Protein AF-A0A414FA77-F1 (afdb_monomer)

Sequence (110 aa):
RDPITVSAWWPFDNADITQMPAVKVAEDQSQLADFQNSDFISAENQTVKFDDPTLEFTHRTARVAIDLKPGTGFTSVAGATVSLVSLSADNGNPTAIKTYNASGNT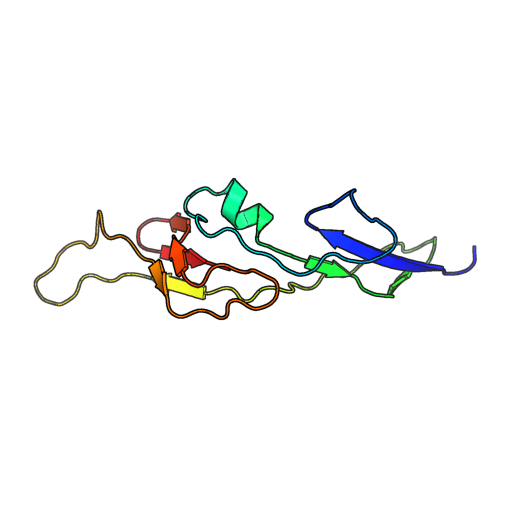YEAL

Secondary structure (DSSP, 8-state):
---EEEEEEES---S-TTSPPPP---SB--SHHHHHHT--EEEEEEEEBTTB-----EE-S--EEEE--PPTT-S--TT---EEES---GGG--SEEEPEEEETTEEEE-

Structure (mmCIF, N/CA/C/O backbone):
data_AF-A0A414FA77-F1
#
_entry.id   AF-A0A414FA77-F1
#
loop_
_atom_site.group_PDB
_atom_site.id
_atom_site.type_symbol
_atom_site.label_atom_id
_atom_site.label_alt_id
_atom_site.label_comp_id
_atom_site.label_asym_id
_atom_site.label_entity_id
_atom_site.label_seq_id
_atom_site.pdbx_PDB_ins_code
_atom_site.Cartn_x
_atom_site.Cartn_y
_atom_site.Cartn_z
_atom_site.occupancy
_atom_site.B_iso_or_equiv
_atom_site.auth_seq_id
_atom_site.auth_comp_id
_atom_site.auth_asym_id
_atom_site.auth_atom_id
_atom_site.pdbx_PDB_model_num
ATOM 1 N N . ARG A 1 1 ? 22.193 10.269 -26.642 1.00 85.00 1 ARG A N 1
ATOM 2 C CA . ARG A 1 1 ? 21.982 8.841 -26.299 1.00 85.00 1 ARG A CA 1
ATOM 3 C C . ARG A 1 1 ? 20.524 8.538 -26.573 1.00 85.00 1 ARG A C 1
ATOM 5 O O . ARG A 1 1 ? 19.712 9.419 -26.306 1.00 85.00 1 ARG A O 1
ATOM 12 N N . ASP A 1 2 ? 20.215 7.368 -27.117 1.00 94.88 2 ASP A N 1
ATOM 13 C CA . ASP A 1 2 ? 18.834 7.039 -27.469 1.00 94.88 2 ASP A CA 1
ATOM 14 C C . ASP A 1 2 ? 17.978 6.873 -26.203 1.00 94.88 2 ASP A C 1
ATOM 16 O O . ASP A 1 2 ? 18.500 6.406 -25.183 1.00 94.88 2 ASP A O 1
ATOM 20 N N . PRO A 1 3 ? 16.698 7.289 -26.229 1.00 95.75 3 PRO A N 1
ATOM 21 C CA . PRO A 1 3 ? 15.772 7.015 -25.140 1.00 95.75 3 PRO A CA 1
ATOM 22 C C . PRO A 1 3 ? 15.621 5.511 -24.921 1.00 95.75 3 PRO A C 1
ATOM 24 O O . PRO A 1 3 ? 15.655 4.731 -25.873 1.00 95.75 3 PRO A O 1
ATOM 27 N N . ILE A 1 4 ? 15.416 5.116 -23.669 1.00 95.81 4 ILE A N 1
ATOM 28 C CA . ILE A 1 4 ? 15.176 3.720 -23.299 1.00 95.81 4 ILE A CA 1
ATOM 29 C C . ILE A 1 4 ? 13.830 3.593 -22.600 1.00 95.81 4 ILE A C 1
ATOM 31 O O . ILE A 1 4 ? 13.375 4.526 -21.939 1.00 95.81 4 ILE A O 1
ATOM 35 N N . THR A 1 5 ? 13.205 2.430 -22.732 1.00 95.50 5 THR A N 1
ATOM 36 C CA . THR A 1 5 ? 12.027 2.072 -21.943 1.00 95.50 5 THR A CA 1
ATOM 37 C C . THR A 1 5 ? 12.476 1.372 -20.674 1.00 95.50 5 THR A C 1
ATOM 39 O O . THR A 1 5 ? 13.277 0.439 -20.727 1.00 95.50 5 THR A O 1
ATOM 42 N N . VAL A 1 6 ? 11.957 1.823 -19.539 1.00 94.25 6 VAL A N 1
ATOM 43 C CA . VAL A 1 6 ? 12.247 1.245 -18.230 1.00 94.25 6 VAL A CA 1
ATOM 44 C C . VAL A 1 6 ? 10.959 1.066 -17.439 1.00 94.25 6 VAL A C 1
ATOM 46 O O . VAL A 1 6 ? 9.974 1.776 -17.648 1.00 94.25 6 VAL A O 1
ATOM 49 N N . SER A 1 7 ? 11.001 0.127 -16.505 1.00 94.44 7 SER A N 1
ATOM 50 C CA . SER A 1 7 ? 9.996 -0.032 -15.462 1.00 94.44 7 SER A CA 1
ATOM 51 C C . SER A 1 7 ? 10.695 -0.016 -14.108 1.00 94.44 7 SER A C 1
ATOM 53 O O . SER A 1 7 ? 11.823 -0.496 -13.990 1.00 94.44 7 SER A O 1
ATOM 55 N N . ALA A 1 8 ? 10.036 0.537 -13.098 1.00 95.12 8 ALA A N 1
ATOM 56 C CA . ALA A 1 8 ? 10.523 0.588 -11.726 1.00 95.12 8 ALA A CA 1
ATOM 57 C C . ALA A 1 8 ? 9.350 0.466 -10.750 1.00 95.12 8 ALA A C 1
ATOM 59 O O . ALA A 1 8 ? 8.215 0.807 -11.082 1.00 95.12 8 ALA A O 1
ATOM 60 N N . TRP A 1 9 ? 9.619 -0.016 -9.541 1.00 95.88 9 TRP A N 1
ATOM 61 C CA . TRP A 1 9 ? 8.601 -0.205 -8.513 1.00 95.88 9 TRP A CA 1
ATOM 62 C C . TRP A 1 9 ? 9.192 -0.085 -7.112 1.00 95.88 9 TRP A C 1
ATOM 64 O O . TRP A 1 9 ? 10.403 -0.189 -6.908 1.00 95.88 9 TRP A O 1
ATOM 74 N N . TRP A 1 10 ? 8.301 0.120 -6.151 1.00 94.50 10 TRP A N 1
ATOM 75 C CA . TRP A 1 10 ? 8.573 0.060 -4.724 1.00 94.50 10 TRP A CA 1
ATOM 76 C C . TRP A 1 10 ? 7.371 -0.592 -4.012 1.00 94.50 10 TRP A C 1
ATOM 78 O O . TRP A 1 10 ? 6.247 -0.365 -4.462 1.00 94.50 10 TRP A O 1
ATOM 88 N N . PRO A 1 11 ? 7.566 -1.380 -2.936 1.00 92.75 11 PRO A N 1
ATOM 89 C CA . PRO A 1 11 ? 8.845 -1.796 -2.355 1.00 92.75 11 PRO A CA 1
ATOM 90 C C . PRO A 1 11 ? 9.672 -2.679 -3.295 1.00 92.75 11 PRO A C 1
ATOM 92 O O . PRO A 1 11 ? 9.142 -3.378 -4.158 1.00 92.75 11 PRO A O 1
ATOM 95 N N . PHE A 1 12 ? 10.996 -2.610 -3.149 1.00 91.31 12 PHE A N 1
ATOM 96 C CA . PHE A 1 12 ? 11.908 -3.429 -3.942 1.00 91.31 12 PHE A CA 1
ATOM 97 C C . PHE A 1 12 ? 11.898 -4.880 -3.445 1.00 91.31 12 PHE A C 1
ATOM 99 O O . PHE A 1 12 ? 12.167 -5.140 -2.273 1.00 91.31 12 PHE A O 1
ATOM 106 N N . ASP A 1 13 ? 11.646 -5.809 -4.363 1.00 87.56 13 ASP A N 1
ATOM 107 C CA . ASP A 1 13 ? 11.787 -7.251 -4.168 1.00 87.56 13 ASP A CA 1
ATOM 108 C C . ASP A 1 13 ? 12.856 -7.766 -5.140 1.00 87.56 13 ASP A C 1
ATOM 110 O O . ASP A 1 13 ? 12.816 -7.470 -6.335 1.00 87.56 13 ASP A O 1
ATOM 114 N N . ASN A 1 14 ? 13.839 -8.500 -4.618 1.00 89.62 14 ASN A N 1
ATOM 115 C CA . A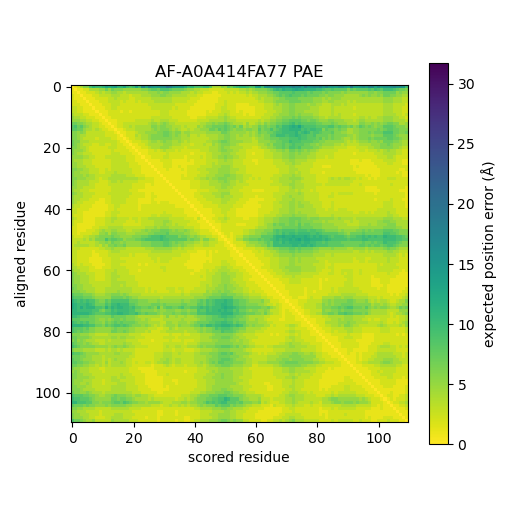SN A 1 14 ? 14.953 -9.035 -5.394 1.00 89.62 14 ASN A CA 1
ATOM 116 C C . ASN A 1 14 ? 14.760 -10.498 -5.818 1.00 89.62 14 ASN A C 1
ATOM 118 O O . ASN A 1 14 ? 15.652 -11.044 -6.470 1.00 89.62 14 ASN A O 1
ATOM 122 N N . ALA A 1 15 ? 13.634 -11.127 -5.462 1.00 90.62 15 ALA A N 1
ATOM 123 C CA . ALA A 1 15 ? 13.337 -12.505 -5.837 1.00 90.62 15 ALA A CA 1
ATOM 124 C C . ALA A 1 15 ? 13.245 -12.673 -7.361 1.00 90.62 15 ALA A C 1
ATOM 126 O O . ALA A 1 15 ? 13.761 -13.648 -7.909 1.00 90.62 15 ALA A O 1
ATOM 127 N N . ASP A 1 16 ? 12.633 -11.702 -8.041 1.00 89.50 16 ASP A N 1
ATOM 128 C CA . ASP A 1 16 ? 12.582 -11.626 -9.497 1.00 89.50 16 ASP A CA 1
ATOM 129 C C . ASP A 1 16 ? 12.502 -10.165 -9.952 1.00 89.50 16 ASP A C 1
ATOM 131 O O . ASP A 1 16 ? 11.471 -9.513 -9.836 1.00 89.50 16 ASP A O 1
ATOM 135 N N . ILE A 1 17 ? 13.609 -9.651 -10.489 1.00 89.81 17 ILE A N 1
ATOM 136 C CA . ILE A 1 17 ? 13.702 -8.270 -10.985 1.00 89.81 17 ILE A CA 1
ATOM 137 C C . ILE A 1 17 ? 13.318 -8.136 -12.464 1.00 89.81 17 ILE A C 1
ATOM 139 O O . ILE A 1 17 ? 13.451 -7.058 -13.039 1.00 89.81 17 ILE A O 1
ATOM 143 N N . THR A 1 18 ? 12.909 -9.228 -13.117 1.00 90.75 18 THR A N 1
ATOM 144 C CA . THR A 1 18 ? 12.496 -9.206 -14.529 1.00 90.75 18 THR A CA 1
ATOM 145 C C . THR A 1 18 ? 11.027 -8.833 -14.700 1.00 90.75 18 THR A C 1
ATOM 147 O O . THR A 1 18 ? 10.605 -8.465 -15.796 1.00 90.75 18 THR A O 1
ATOM 150 N N . GLN A 1 19 ? 10.260 -8.880 -13.612 1.00 90.06 19 GLN A N 1
ATOM 151 C CA . GLN A 1 19 ? 8.851 -8.532 -13.566 1.00 90.06 19 GLN A CA 1
ATOM 152 C C . GLN A 1 19 ? 8.521 -7.803 -12.268 1.00 90.06 19 GLN A C 1
ATOM 154 O O . GLN A 1 19 ? 9.193 -7.948 -11.253 1.00 90.06 19 GLN A O 1
ATOM 159 N N . MET A 1 20 ? 7.454 -7.018 -12.305 1.00 89.75 20 MET A N 1
ATOM 160 C CA . MET A 1 20 ? 6.956 -6.336 -11.122 1.00 89.75 20 MET A CA 1
ATOM 161 C C . MET A 1 20 ? 6.209 -7.328 -10.216 1.00 89.75 20 MET A C 1
ATOM 163 O O . MET A 1 20 ? 5.424 -8.134 -10.726 1.00 89.75 20 MET A O 1
ATOM 167 N N . PRO A 1 21 ? 6.381 -7.255 -8.886 1.00 90.25 21 PRO A N 1
ATOM 168 C CA . PRO A 1 21 ? 5.688 -8.145 -7.968 1.00 90.25 21 PRO A CA 1
ATOM 169 C C . PRO A 1 21 ? 4.167 -7.931 -7.986 1.00 90.25 21 PRO A C 1
ATOM 171 O O . PRO A 1 21 ? 3.645 -6.855 -8.317 1.00 90.25 21 PRO A O 1
ATOM 174 N N . ALA A 1 22 ? 3.443 -8.978 -7.587 1.00 92.00 22 ALA A N 1
ATOM 175 C CA . ALA A 1 22 ? 2.034 -8.855 -7.241 1.00 92.00 22 ALA A CA 1
ATOM 176 C C . ALA A 1 22 ? 1.881 -7.930 -6.023 1.00 92.00 22 ALA A C 1
ATOM 178 O O . ALA A 1 22 ? 2.685 -7.977 -5.094 1.00 92.00 22 ALA A O 1
ATOM 179 N N . VAL A 1 23 ? 0.836 -7.101 -6.023 1.00 93.50 23 VAL A N 1
ATOM 180 C CA . VAL A 1 23 ? 0.546 -6.206 -4.896 1.00 93.50 23 VAL A CA 1
ATOM 181 C C . VAL A 1 23 ? 0.107 -7.039 -3.696 1.00 93.50 23 VAL A C 1
ATOM 183 O O . VAL A 1 23 ? -0.872 -7.791 -3.788 1.00 93.50 23 VAL A O 1
ATOM 186 N N . LYS A 1 24 ? 0.825 -6.893 -2.580 1.00 94.00 24 LYS A N 1
ATOM 187 C CA . LYS A 1 24 ? 0.522 -7.578 -1.326 1.00 94.00 24 LYS A CA 1
ATOM 188 C C . LYS A 1 24 ? 0.702 -6.648 -0.132 1.00 94.00 24 LYS A C 1
ATOM 190 O O . LYS A 1 24 ? 1.799 -6.154 0.089 1.00 94.00 24 LYS A O 1
ATOM 195 N N . VAL A 1 25 ? -0.349 -6.469 0.656 1.00 96.00 25 VAL A N 1
ATOM 196 C CA . VAL A 1 25 ? -0.337 -5.629 1.859 1.00 96.00 25 VAL A CA 1
ATOM 197 C C . VAL A 1 25 ? -0.201 -6.471 3.129 1.00 96.00 25 VAL A C 1
ATOM 199 O O . VAL A 1 25 ? -0.532 -7.661 3.151 1.00 96.00 25 VAL A O 1
ATOM 202 N N . ALA A 1 26 ? 0.302 -5.864 4.200 1.00 96.62 26 ALA A N 1
ATOM 203 C CA . ALA A 1 26 ? 0.385 -6.496 5.510 1.00 96.62 26 ALA A CA 1
ATOM 204 C C . ALA A 1 26 ? -1.001 -6.592 6.174 1.00 96.62 26 ALA A C 1
ATOM 206 O O . ALA A 1 26 ? -1.818 -5.678 6.066 1.00 96.62 26 ALA A O 1
ATOM 207 N N . GLU A 1 27 ? -1.250 -7.689 6.899 1.00 97.25 27 GLU A N 1
ATOM 208 C CA . GLU A 1 27 ? -2.435 -7.836 7.764 1.00 97.25 27 GLU A CA 1
ATOM 209 C C . GLU A 1 27 ? -2.377 -6.859 8.945 1.00 97.25 27 GLU A C 1
ATOM 211 O O . GLU A 1 27 ? -3.378 -6.258 9.338 1.00 97.25 27 GLU A O 1
ATOM 216 N N . ASP A 1 28 ? -1.185 -6.684 9.511 1.00 97.38 28 ASP A N 1
ATOM 217 C CA . ASP A 1 28 ? -0.943 -5.744 10.593 1.00 97.38 28 ASP A CA 1
ATOM 218 C C . ASP A 1 28 ? -0.218 -4.513 10.051 1.00 97.38 28 ASP A C 1
ATOM 220 O O . ASP A 1 28 ? 0.993 -4.535 9.868 1.00 97.38 28 ASP A O 1
ATOM 224 N N . GLN A 1 29 ? -0.964 -3.444 9.769 1.00 97.56 29 GLN A N 1
ATOM 225 C CA . GLN A 1 29 ? -0.403 -2.149 9.377 1.00 97.56 29 GLN A CA 1
ATOM 226 C C . GLN A 1 29 ? -0.335 -1.190 10.573 1.00 97.56 29 GLN A C 1
ATOM 228 O O . GLN A 1 29 ? -0.153 0.011 10.395 1.00 97.56 29 GLN A O 1
ATOM 233 N N . SER A 1 30 ? -0.478 -1.672 11.817 1.00 96.12 30 SER A N 1
ATOM 234 C CA . SER A 1 30 ? -0.474 -0.780 12.982 1.00 96.12 30 SER A CA 1
ATOM 235 C C . SER A 1 30 ? 0.879 -0.085 13.186 1.00 96.12 30 SER A C 1
ATOM 237 O O . SER A 1 30 ? 0.953 0.918 13.899 1.00 96.12 30 SER A O 1
ATOM 239 N N . GLN A 1 31 ? 1.952 -0.635 12.613 1.00 95.75 31 GLN A N 1
ATOM 240 C CA . GLN A 1 31 ? 3.288 -0.048 12.606 1.00 95.75 31 GLN A CA 1
ATOM 241 C C . GLN A 1 31 ? 3.526 0.719 11.304 1.00 95.75 31 GLN A C 1
ATOM 243 O O . GLN A 1 31 ? 3.194 0.245 10.219 1.00 95.75 31 GLN A O 1
ATOM 248 N N . LEU A 1 32 ? 4.186 1.879 11.403 1.00 94.88 32 LEU A N 1
ATOM 249 C CA . LEU A 1 32 ? 4.476 2.732 10.243 1.00 94.88 32 LEU A CA 1
ATOM 250 C C . LEU A 1 32 ? 5.239 1.984 9.137 1.00 94.88 32 LEU A C 1
ATOM 252 O O . LEU A 1 32 ? 4.953 2.184 7.962 1.00 94.88 32 LEU A O 1
ATOM 256 N N . ALA A 1 33 ? 6.183 1.114 9.506 1.00 95.00 33 ALA A N 1
ATOM 257 C CA . ALA A 1 33 ? 6.967 0.348 8.540 1.00 95.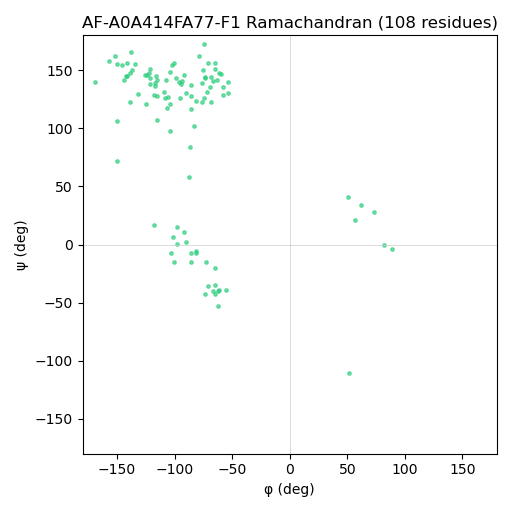00 33 ALA A CA 1
ATOM 258 C C . ALA A 1 33 ? 6.100 -0.634 7.737 1.00 95.00 33 ALA A C 1
ATOM 260 O O . ALA A 1 33 ? 6.249 -0.719 6.523 1.00 95.00 33 ALA A O 1
ATOM 261 N N . ASP A 1 34 ? 5.171 -1.335 8.389 1.00 96.25 34 ASP A N 1
ATOM 262 C CA . ASP A 1 34 ? 4.296 -2.305 7.724 1.00 96.25 34 ASP A CA 1
ATOM 263 C C . ASP A 1 34 ? 3.262 -1.610 6.826 1.00 96.25 34 ASP A C 1
ATOM 265 O O . ASP A 1 34 ? 2.980 -2.080 5.723 1.00 96.25 34 ASP A O 1
ATOM 269 N N . PHE A 1 35 ? 2.769 -0.438 7.244 1.00 96.12 35 PHE A N 1
ATOM 270 C CA . PHE A 1 35 ? 1.952 0.439 6.404 1.00 96.12 35 PHE A CA 1
ATOM 271 C C . PHE A 1 35 ? 2.729 0.924 5.168 1.00 96.12 35 PHE A C 1
ATOM 273 O O . PHE A 1 35 ? 2.290 0.716 4.043 1.00 96.12 35 PHE A O 1
ATOM 280 N N . GLN A 1 36 ? 3.922 1.502 5.341 1.00 94.25 36 GLN A N 1
ATOM 281 C CA . GLN A 1 36 ? 4.731 2.019 4.226 1.00 94.25 36 GLN A CA 1
ATOM 282 C C . GLN A 1 36 ? 5.212 0.920 3.269 1.00 94.25 36 GLN A C 1
ATOM 284 O O . GLN A 1 36 ? 5.270 1.141 2.063 1.00 94.25 36 GLN A O 1
ATOM 289 N N . ASN A 1 37 ? 5.524 -0.273 3.778 1.00 94.75 37 ASN A N 1
ATOM 290 C CA . ASN A 1 37 ? 5.886 -1.425 2.947 1.00 94.75 37 ASN A CA 1
ATOM 291 C C . ASN A 1 37 ? 4.680 -2.027 2.210 1.00 94.75 37 ASN A C 1
ATOM 293 O O . ASN A 1 37 ? 4.865 -2.789 1.267 1.00 94.75 37 ASN A O 1
ATOM 297 N N . SER A 1 38 ? 3.457 -1.685 2.620 1.00 96.00 38 SER A N 1
ATOM 298 C CA . SER A 1 38 ? 2.228 -2.043 1.909 1.00 96.00 38 SER A CA 1
ATOM 299 C C . SER A 1 38 ? 1.873 -1.034 0.810 1.00 96.00 38 SER A C 1
ATOM 301 O O . SER A 1 38 ? 0.959 -1.284 0.030 1.00 96.00 38 SER A O 1
ATOM 303 N N . ASP A 1 39 ? 2.581 0.096 0.713 1.00 96.50 39 ASP A N 1
ATOM 304 C CA . ASP A 1 39 ? 2.325 1.130 -0.290 1.00 96.50 39 ASP A CA 1
ATOM 305 C C . ASP A 1 39 ? 3.064 0.839 -1.601 1.00 96.50 39 ASP A C 1
ATOM 307 O O . ASP A 1 39 ? 4.180 1.306 -1.849 1.00 96.50 39 ASP A O 1
ATOM 311 N N . PHE A 1 40 ? 2.442 0.007 -2.438 1.00 95.81 40 PHE A N 1
ATOM 312 C CA . PHE A 1 40 ? 3.014 -0.372 -3.725 1.00 95.81 40 PHE A CA 1
ATOM 313 C C . PHE A 1 40 ? 2.857 0.757 -4.737 1.00 95.81 40 PHE A C 1
ATOM 315 O O . PHE A 1 40 ? 1.737 1.138 -5.075 1.00 95.81 40 PHE A O 1
ATOM 322 N N . ILE A 1 41 ? 3.973 1.216 -5.296 1.00 96.69 41 ILE A N 1
ATOM 323 C CA . ILE A 1 41 ? 4.005 2.193 -6.383 1.00 96.69 41 ILE A CA 1
ATOM 324 C C . ILE A 1 41 ? 4.772 1.642 -7.586 1.00 96.69 41 ILE A C 1
ATOM 326 O O . ILE A 1 41 ? 5.750 0.907 -7.432 1.00 96.69 41 ILE A O 1
ATOM 330 N N . SER A 1 42 ? 4.354 2.011 -8.796 1.00 96.69 42 SER A N 1
ATOM 331 C CA . SER A 1 42 ? 5.048 1.634 -10.031 1.00 96.69 42 SER A CA 1
ATOM 332 C C . SER A 1 42 ? 5.129 2.764 -11.049 1.00 96.69 42 SER A C 1
ATOM 334 O O . SER A 1 42 ? 4.233 3.602 -11.163 1.00 96.69 42 SER A O 1
ATOM 336 N N . ALA A 1 43 ? 6.223 2.742 -11.804 1.00 96.94 43 ALA A N 1
ATOM 337 C CA . ALA A 1 43 ? 6.400 3.431 -13.069 1.00 96.94 43 ALA A CA 1
ATOM 338 C C . ALA A 1 43 ? 6.575 2.348 -14.139 1.00 96.94 43 ALA A C 1
ATOM 340 O O . ALA A 1 43 ? 7.597 1.663 -14.172 1.00 96.94 43 ALA A O 1
ATOM 341 N N . GLU A 1 44 ? 5.563 2.139 -14.978 1.00 94.81 44 GLU A N 1
ATOM 342 C CA . GLU A 1 44 ? 5.525 1.014 -15.919 1.00 94.81 44 GLU A CA 1
ATOM 343 C C . GLU A 1 44 ? 5.781 1.468 -17.353 1.00 94.81 44 GLU A C 1
ATOM 345 O O . GLU A 1 44 ? 5.088 2.342 -17.873 1.00 94.81 44 GLU A O 1
ATOM 350 N N . ASN A 1 45 ? 6.754 0.826 -18.007 1.00 94.94 45 ASN A N 1
ATOM 351 C CA . ASN A 1 45 ? 7.073 0.988 -19.425 1.00 94.94 45 ASN A CA 1
ATOM 352 C C . ASN A 1 45 ? 7.234 2.456 -19.857 1.00 94.94 45 ASN A C 1
ATOM 354 O O . ASN A 1 45 ? 6.793 2.860 -20.937 1.00 94.94 45 ASN A O 1
ATOM 358 N N . GLN A 1 46 ? 7.888 3.261 -19.022 1.00 96.06 46 GLN A N 1
ATOM 359 C CA . GLN A 1 46 ? 8.106 4.674 -19.297 1.00 96.06 46 GLN A CA 1
ATOM 360 C C . GLN A 1 46 ? 9.358 4.873 -20.146 1.00 96.06 46 GLN A C 1
ATOM 362 O O . GLN A 1 46 ? 10.395 4.244 -19.933 1.00 96.06 46 GLN A O 1
ATOM 367 N N . THR A 1 47 ? 9.253 5.757 -21.138 1.00 96.50 47 THR A N 1
ATOM 368 C CA . THR A 1 47 ? 10.393 6.146 -21.972 1.00 96.50 47 THR A CA 1
ATOM 369 C C . THR A 1 47 ? 11.148 7.274 -21.289 1.00 96.50 47 THR A C 1
ATOM 371 O O . THR A 1 47 ? 10.612 8.370 -21.148 1.00 96.50 47 THR A O 1
ATOM 374 N N . VAL A 1 48 ? 12.402 7.028 -20.921 1.00 95.50 48 VAL A N 1
ATOM 375 C CA . VAL A 1 48 ? 13.277 8.020 -20.289 1.00 95.50 48 VAL A CA 1
ATOM 376 C C . VAL A 1 48 ? 14.350 8.493 -21.259 1.00 95.50 48 VAL A C 1
ATOM 378 O O . VAL A 1 48 ? 14.886 7.721 -22.061 1.00 95.50 48 VAL A O 1
ATOM 381 N N . LYS A 1 49 ? 14.664 9.787 -21.198 1.00 95.06 49 LYS A N 1
ATOM 382 C CA . LYS A 1 49 ? 15.709 10.415 -22.012 1.00 95.06 49 LYS A CA 1
ATOM 383 C C . LYS A 1 49 ? 16.932 10.665 -21.145 1.00 95.06 49 LYS A C 1
ATOM 385 O O . LYS A 1 49 ? 16.812 10.936 -19.960 1.00 95.06 49 LYS A O 1
ATOM 390 N N . PHE A 1 50 ? 18.121 10.601 -21.737 1.00 91.50 50 PHE A N 1
ATOM 391 C CA . PHE A 1 50 ? 19.358 10.780 -20.974 1.00 91.50 50 PHE A CA 1
ATOM 392 C C . PHE A 1 50 ? 19.465 12.162 -20.313 1.00 91.50 50 PHE A C 1
ATOM 394 O O . PHE A 1 50 ? 19.908 12.255 -19.174 1.00 91.50 50 PHE A O 1
ATOM 401 N N . ASP A 1 51 ? 19.031 13.209 -21.014 1.00 94.38 51 ASP A N 1
ATOM 402 C CA . ASP A 1 51 ? 19.098 14.586 -20.514 1.00 94.38 51 ASP A CA 1
ATOM 403 C C . ASP A 1 51 ? 17.932 14.933 -19.566 1.00 94.38 51 ASP A C 1
ATOM 405 O O . ASP A 1 51 ? 17.934 16.006 -18.970 1.00 94.38 51 ASP A O 1
ATOM 409 N N . ASP A 1 52 ? 16.950 14.033 -19.424 1.00 93.00 52 ASP A N 1
ATOM 410 C CA . ASP A 1 52 ? 15.774 14.189 -18.559 1.00 93.00 52 ASP A CA 1
ATOM 411 C C . ASP A 1 52 ? 15.272 12.814 -18.056 1.00 93.00 52 ASP A C 1
ATOM 413 O O . ASP A 1 52 ? 14.283 12.269 -18.564 1.00 93.00 52 ASP A O 1
ATOM 417 N N . PRO A 1 53 ? 16.008 12.165 -17.130 1.00 91.75 53 PRO A N 1
ATOM 418 C CA . PRO A 1 53 ? 15.736 10.793 -16.714 1.00 91.75 53 PRO A CA 1
ATOM 419 C C . PRO A 1 53 ? 14.714 10.740 -15.566 1.00 91.75 53 PRO A C 1
ATOM 421 O O . PRO A 1 53 ? 15.010 10.239 -14.482 1.00 91.75 53 PRO A O 1
ATOM 424 N N . THR A 1 54 ? 13.515 11.283 -15.777 1.00 95.00 54 THR A N 1
ATOM 425 C CA . THR A 1 54 ? 12.437 11.275 -14.775 1.00 95.00 54 THR A CA 1
ATOM 426 C C . THR A 1 54 ? 11.493 10.089 -14.962 1.00 95.00 54 THR A C 1
ATOM 428 O O . THR A 1 54 ? 11.144 9.732 -16.084 1.00 95.00 54 THR A O 1
ATOM 431 N N . LEU A 1 55 ? 11.063 9.504 -13.840 1.00 96.88 55 LEU A N 1
ATOM 432 C CA . LEU A 1 55 ? 9.991 8.514 -13.773 1.00 96.88 55 LEU A CA 1
ATOM 433 C C . LEU A 1 55 ? 8.836 9.054 -12.940 1.00 96.88 55 LEU A C 1
ATOM 435 O O . LEU A 1 55 ? 9.052 9.651 -11.884 1.00 96.88 55 LEU A O 1
ATOM 439 N N . GLU A 1 56 ? 7.620 8.801 -13.402 1.00 97.12 56 GLU A N 1
ATOM 440 C CA . GLU A 1 56 ? 6.392 9.122 -12.685 1.00 97.12 56 GLU A CA 1
ATOM 441 C C . GLU A 1 56 ? 5.811 7.847 -12.078 1.00 97.12 56 GLU A C 1
ATOM 443 O O . GLU A 1 56 ? 5.508 6.891 -12.792 1.00 97.12 56 GLU A O 1
ATOM 448 N N . PHE A 1 57 ? 5.662 7.825 -10.757 1.00 97.50 57 PHE A N 1
ATOM 449 C CA . PHE A 1 57 ? 5.129 6.676 -10.037 1.00 97.50 57 PHE A CA 1
ATOM 450 C C . PHE A 1 57 ? 3.648 6.862 -9.722 1.00 97.50 57 PHE A C 1
ATOM 452 O O . PHE A 1 57 ? 3.207 7.952 -9.363 1.00 97.50 57 PHE A O 1
ATOM 459 N N . THR A 1 58 ? 2.899 5.767 -9.794 1.00 97.12 58 THR A N 1
ATOM 460 C CA . THR A 1 58 ? 1.488 5.706 -9.401 1.00 97.12 58 THR A CA 1
ATOM 461 C C . THR A 1 58 ? 1.282 4.659 -8.317 1.00 97.12 58 THR A C 1
ATOM 463 O O . THR A 1 58 ? 1.926 3.610 -8.344 1.00 97.12 58 THR A O 1
ATOM 466 N N . HIS A 1 59 ? 0.391 4.940 -7.363 1.00 97.25 59 HIS A N 1
ATOM 467 C CA . HIS A 1 59 ? -0.013 3.964 -6.352 1.00 97.25 59 HIS A CA 1
ATOM 468 C C . HIS A 1 59 ? -0.833 2.841 -6.984 1.00 97.25 59 HIS A C 1
ATOM 470 O O . HIS A 1 59 ? -1.734 3.080 -7.790 1.00 97.25 59 HIS A O 1
ATOM 476 N N . ARG A 1 60 ? -0.518 1.611 -6.586 1.00 95.44 60 ARG A N 1
ATOM 477 C CA . ARG A 1 60 ? -1.210 0.382 -6.986 1.00 95.44 60 ARG A CA 1
ATOM 478 C C . ARG A 1 60 ? -2.141 -0.145 -5.894 1.00 95.44 60 ARG A C 1
ATOM 480 O O . ARG A 1 60 ? -2.885 -1.090 -6.143 1.00 95.44 60 ARG A O 1
ATOM 487 N N . THR A 1 61 ? -2.099 0.452 -4.707 1.00 95.06 61 THR A N 1
ATOM 488 C CA . THR A 1 61 ? -3.027 0.217 -3.598 1.00 95.06 61 THR A CA 1
ATOM 489 C C . THR A 1 61 ? -4.047 1.346 -3.494 1.00 95.06 61 THR A C 1
ATOM 491 O O . THR A 1 61 ? -3.821 2.476 -3.933 1.00 95.06 61 THR A O 1
ATOM 494 N N . ALA A 1 62 ? -5.206 1.032 -2.918 1.00 94.44 62 ALA A N 1
ATOM 495 C CA . ALA A 1 62 ? -6.181 2.038 -2.524 1.00 94.44 62 ALA A CA 1
ATOM 496 C C . ALA A 1 62 ? -5.908 2.440 -1.074 1.00 94.44 62 ALA A C 1
ATOM 498 O O . ALA A 1 62 ? -5.548 1.596 -0.270 1.00 94.44 62 ALA A O 1
ATOM 499 N N . ARG A 1 63 ? -6.126 3.707 -0.713 1.00 96.06 63 ARG A N 1
ATOM 500 C CA . ARG A 1 63 ? -5.988 4.170 0.675 1.00 96.06 63 ARG A CA 1
ATOM 501 C C . ARG A 1 63 ? -7.348 4.486 1.268 1.00 96.06 63 ARG A C 1
ATOM 503 O O . ARG A 1 63 ? -8.132 5.228 0.677 1.00 96.06 63 ARG A O 1
ATOM 510 N N . VAL A 1 64 ? -7.599 3.973 2.465 1.00 96.94 64 VAL A N 1
ATOM 511 C CA . VAL A 1 64 ? -8.768 4.316 3.278 1.00 96.94 64 VAL A CA 1
ATOM 512 C C . VAL A 1 64 ? -8.302 5.169 4.449 1.00 96.94 64 VAL A C 1
ATOM 514 O O . VAL A 1 64 ? -7.421 4.755 5.195 1.00 96.94 64 VAL A O 1
ATOM 517 N N . ALA A 1 65 ? -8.902 6.348 4.618 1.00 96.75 65 ALA A N 1
ATOM 518 C CA . ALA A 1 65 ? -8.668 7.231 5.758 1.00 96.75 65 ALA A CA 1
ATOM 519 C C . ALA A 1 65 ? -9.955 7.363 6.582 1.00 96.75 65 ALA A C 1
ATOM 521 O O . ALA A 1 65 ? -11.021 7.670 6.045 1.00 96.75 65 ALA A O 1
ATOM 522 N N . ILE A 1 66 ? -9.856 7.116 7.886 1.00 97.38 66 ILE A N 1
ATOM 523 C CA . ILE A 1 66 ? -10.982 7.076 8.822 1.00 97.38 66 ILE A CA 1
ATOM 524 C C . ILE A 1 66 ? -10.700 8.053 9.950 1.00 97.38 66 ILE A C 1
ATOM 526 O O . ILE A 1 66 ? -9.725 7.892 10.674 1.00 97.38 66 ILE A O 1
ATOM 530 N N . ASP A 1 67 ? -11.580 9.031 10.136 1.00 97.12 67 ASP A N 1
ATOM 531 C CA . ASP A 1 67 ? -11.527 9.957 11.266 1.00 97.12 67 ASP A CA 1
ATOM 532 C C . ASP A 1 67 ? -12.644 9.633 12.263 1.00 97.12 67 ASP A C 1
ATOM 534 O O . ASP A 1 67 ? -13.833 9.702 11.933 1.00 97.12 67 ASP A O 1
ATOM 538 N N . LEU A 1 68 ? -12.268 9.259 13.488 1.00 97.25 68 LEU A N 1
ATOM 539 C CA . LEU A 1 68 ? -13.225 8.964 14.550 1.00 97.25 68 LEU A CA 1
ATOM 540 C C . LEU A 1 68 ? -13.630 10.238 15.296 1.00 97.25 68 LEU A C 1
ATOM 542 O O . LEU A 1 68 ? -12.800 10.971 15.839 1.00 97.25 68 LEU A O 1
ATOM 546 N N . LYS A 1 69 ? -14.943 10.454 15.412 1.00 96.31 69 LYS A N 1
ATOM 547 C CA . LYS A 1 69 ? -15.521 11.578 16.157 1.00 96.31 69 LYS A CA 1
ATOM 548 C C . LYS A 1 69 ? -16.353 11.069 17.332 1.00 96.31 69 LYS A C 1
ATOM 550 O O . LYS A 1 69 ? -17.132 10.133 17.141 1.00 96.31 69 LYS A O 1
ATOM 555 N N . PRO A 1 70 ? -16.234 11.671 18.531 1.00 96.00 70 PRO A N 1
ATOM 556 C CA . PRO A 1 70 ? -17.122 11.346 19.638 1.00 96.00 70 PRO A CA 1
ATOM 557 C C . PRO A 1 70 ? -18.581 11.586 19.238 1.00 96.00 70 PRO A C 1
ATOM 559 O O . PRO A 1 70 ? -18.932 12.655 18.737 1.00 96.00 70 PRO A O 1
ATOM 562 N N . GLY A 1 71 ? -19.427 10.580 19.450 1.00 95.25 71 GLY A N 1
ATOM 563 C CA . GLY A 1 71 ? -20.871 10.723 19.297 1.00 95.25 71 GLY A CA 1
ATOM 564 C C . GLY A 1 71 ? -21.491 11.512 20.452 1.00 95.25 71 GLY A C 1
ATOM 565 O O . GLY A 1 71 ? -20.846 11.793 21.464 1.00 95.25 71 GLY A O 1
ATOM 566 N N . THR A 1 72 ? -22.776 11.840 20.336 1.00 96.69 72 THR A N 1
ATOM 567 C CA . THR A 1 72 ? -23.533 12.467 21.428 1.00 96.69 72 THR A CA 1
ATOM 568 C C . THR A 1 72 ? -23.422 11.640 22.714 1.00 96.69 72 THR A C 1
ATOM 570 O O . THR A 1 72 ? -23.640 10.432 22.697 1.00 96.69 72 THR A O 1
ATOM 573 N N . GLY A 1 73 ? -23.085 12.294 23.830 1.00 95.44 73 GLY A N 1
ATOM 574 C CA . GLY A 1 73 ? -22.876 11.633 25.124 1.00 95.44 73 GLY A CA 1
ATOM 575 C C . GLY A 1 73 ? -21.446 11.137 25.374 1.00 95.44 73 GLY A C 1
ATOM 576 O O . GLY A 1 73 ? -21.158 10.701 26.485 1.00 95.44 73 GLY A O 1
ATOM 577 N N . PHE A 1 74 ? -20.539 11.259 24.398 1.00 94.94 74 PHE A N 1
ATOM 578 C CA . PHE A 1 74 ? -19.120 10.928 24.540 1.00 94.94 74 PHE A CA 1
ATOM 579 C C . PHE A 1 74 ? -18.247 12.175 24.393 1.00 94.94 74 PHE A C 1
ATOM 581 O O . PHE A 1 74 ? -18.502 13.038 23.557 1.00 94.94 74 PHE A O 1
ATOM 588 N N . THR A 1 75 ? -17.185 12.258 25.193 1.00 94.88 75 THR A N 1
ATOM 589 C CA . THR A 1 75 ? -16.204 13.355 25.131 1.00 94.88 75 THR A CA 1
ATOM 590 C C . THR A 1 75 ? -14.925 12.972 24.387 1.00 94.88 75 THR A C 1
ATOM 592 O O . THR A 1 75 ? -14.144 13.850 24.032 1.00 94.88 75 THR A O 1
ATOM 595 N N . SER A 1 76 ? -14.691 11.676 24.150 1.00 95.00 76 SER A N 1
ATOM 596 C CA . SER A 1 76 ? -13.467 11.156 23.536 1.00 95.00 76 SER A CA 1
ATOM 597 C C . SER A 1 76 ? -13.692 9.785 22.893 1.00 95.00 76 SER A C 1
ATOM 599 O O . SER A 1 76 ? -14.613 9.061 23.265 1.00 95.00 76 SER A O 1
ATOM 601 N N . VAL A 1 77 ? -12.816 9.440 21.948 1.00 95.25 77 VAL A N 1
ATOM 602 C CA . VAL A 1 77 ? -12.682 8.114 21.314 1.00 95.25 77 VAL A CA 1
ATOM 603 C C . VAL A 1 77 ? -11.301 7.493 21.589 1.00 95.25 77 VAL A C 1
ATOM 605 O O . VAL A 1 77 ? -10.875 6.567 20.904 1.00 95.25 77 VAL A O 1
ATOM 608 N N . ALA A 1 78 ? -10.573 8.014 22.582 1.00 92.25 78 ALA A N 1
ATOM 609 C CA . ALA A 1 78 ? -9.256 7.509 22.957 1.00 92.25 78 ALA A CA 1
ATOM 610 C C . ALA A 1 78 ? -9.311 6.019 23.336 1.00 92.25 78 ALA A C 1
ATOM 612 O O . ALA A 1 78 ? -10.201 5.586 24.068 1.00 92.25 78 ALA A O 1
ATOM 613 N N . GLY A 1 79 ? -8.343 5.244 22.842 1.00 89.62 79 GLY A N 1
ATOM 614 C CA . GLY A 1 79 ? -8.282 3.793 23.043 1.00 89.62 79 GLY A CA 1
ATOM 615 C C . GLY A 1 79 ? -9.161 2.977 22.090 1.00 89.62 79 GLY A C 1
ATOM 616 O O . GLY A 1 79 ? -9.147 1.750 22.171 1.00 89.62 79 GLY A O 1
ATOM 617 N N . ALA A 1 80 ? -9.903 3.618 21.179 1.00 92.44 80 ALA A N 1
ATOM 618 C CA . ALA A 1 80 ? -10.578 2.909 20.100 1.00 92.44 80 ALA A CA 1
ATOM 619 C C . ALA A 1 80 ? -9.563 2.194 19.195 1.00 92.44 80 ALA A C 1
ATOM 621 O O . ALA A 1 80 ? -8.452 2.671 18.974 1.00 92.44 80 ALA A O 1
ATOM 622 N N . THR A 1 81 ? -9.979 1.057 18.649 1.00 91.75 81 THR A N 1
ATOM 623 C CA . THR A 1 81 ? -9.249 0.341 17.601 1.00 91.75 81 THR A CA 1
ATOM 624 C C . THR A 1 81 ? -10.102 0.322 16.344 1.00 91.75 81 THR A C 1
ATOM 626 O O . THR A 1 81 ? -11.331 0.271 16.420 1.00 91.75 81 THR A O 1
ATOM 629 N N . VAL A 1 82 ? -9.450 0.398 15.186 1.00 96.00 82 VAL A N 1
ATOM 630 C CA . VAL A 1 82 ? -10.102 0.334 13.879 1.00 96.00 82 VAL A CA 1
ATOM 631 C C . VAL A 1 82 ? -9.507 -0.836 13.105 1.00 96.00 82 VAL A C 1
ATOM 633 O O . VAL A 1 82 ? -8.308 -1.115 13.161 1.00 96.00 82 VAL A O 1
ATOM 636 N N . SER A 1 83 ? -10.365 -1.581 12.420 1.00 95.44 83 SER A N 1
ATOM 637 C CA . SER A 1 83 ? -9.954 -2.665 11.534 1.00 95.44 83 SER A CA 1
ATOM 638 C C . SER A 1 83 ? -10.883 -2.710 10.334 1.00 95.44 83 SER A C 1
ATOM 640 O O . SER A 1 83 ? -12.089 -2.490 10.468 1.00 95.44 83 SER A O 1
ATOM 642 N N . LEU A 1 84 ? -10.316 -2.994 9.168 1.00 96.31 84 LEU A N 1
ATOM 643 C CA . LEU A 1 84 ? -11.071 -3.284 7.955 1.00 96.31 84 LEU A CA 1
ATOM 644 C C . LEU A 1 84 ? -11.218 -4.797 7.840 1.00 96.31 84 LEU A C 1
ATOM 646 O O . LEU A 1 84 ? -10.270 -5.517 8.130 1.00 96.31 84 LEU A O 1
ATOM 650 N N . VAL A 1 85 ? -12.395 -5.288 7.459 1.00 97.31 85 VAL A N 1
ATOM 651 C CA . VAL A 1 85 ? -12.696 -6.727 7.376 1.00 97.31 85 VAL A CA 1
ATOM 652 C C . VAL A 1 85 ? -13.490 -7.039 6.113 1.00 97.31 85 VAL A C 1
ATOM 654 O O . VAL A 1 85 ? -14.047 -6.135 5.490 1.00 97.31 85 VAL A O 1
ATOM 657 N N . SER A 1 86 ? -13.573 -8.325 5.766 1.00 96.19 86 SER A N 1
ATOM 658 C CA . SER A 1 86 ? -14.261 -8.819 4.565 1.00 96.19 86 SER A CA 1
ATOM 659 C C . SER A 1 86 ? -13.651 -8.289 3.260 1.00 96.19 86 SER A C 1
ATOM 661 O O . SER A 1 86 ? -14.365 -8.043 2.289 1.00 96.19 86 SER A O 1
ATOM 663 N N . LEU A 1 87 ? -12.328 -8.105 3.252 1.00 95.94 87 LEU A N 1
ATOM 664 C CA . LEU A 1 87 ? -11.548 -7.702 2.079 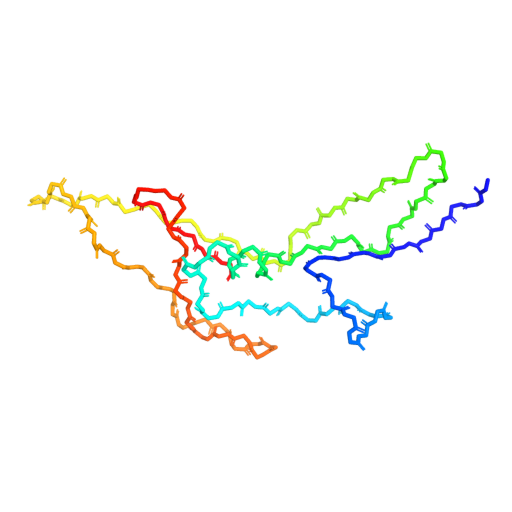1.00 95.94 87 LEU A CA 1
ATOM 665 C C . LEU A 1 87 ? -11.291 -8.896 1.143 1.00 95.94 87 LEU A C 1
ATOM 667 O O . LEU A 1 87 ? -11.417 -10.053 1.553 1.00 95.94 87 LEU A O 1
ATOM 671 N N . SER A 1 88 ? -10.920 -8.620 -0.113 1.00 94.06 88 SER A N 1
ATOM 672 C CA . SER A 1 88 ? -10.544 -9.669 -1.071 1.00 94.06 88 SER A CA 1
ATOM 673 C C . SER A 1 88 ? -9.249 -10.372 -0.651 1.00 94.06 88 SER A C 1
ATOM 675 O O . SER A 1 88 ? -8.300 -9.724 -0.218 1.00 94.06 88 SER A O 1
ATOM 677 N N . ALA A 1 89 ? -9.198 -11.691 -0.844 1.00 95.69 89 ALA A N 1
ATOM 678 C CA . ALA A 1 89 ? -8.001 -12.507 -0.635 1.00 95.69 89 ALA A CA 1
ATOM 679 C C . ALA A 1 89 ? -7.153 -12.677 -1.914 1.00 95.69 89 ALA A C 1
ATOM 681 O O . ALA A 1 89 ? -6.251 -13.521 -1.956 1.00 95.69 89 ALA A O 1
ATOM 682 N N . ASP A 1 90 ? -7.447 -11.911 -2.972 1.00 94.62 90 ASP A N 1
ATOM 683 C CA . ASP A 1 90 ? -6.716 -11.973 -4.239 1.00 94.62 90 ASP A CA 1
ATOM 684 C C . ASP A 1 90 ? -5.209 -11.797 -4.021 1.00 94.62 90 ASP A C 1
ATOM 686 O O . ASP A 1 90 ? -4.760 -11.000 -3.195 1.00 94.62 90 ASP A O 1
ATOM 690 N N . ASN A 1 91 ? -4.413 -12.570 -4.761 1.00 90.38 91 ASN A N 1
ATOM 691 C CA . ASN A 1 91 ? -2.951 -12.624 -4.637 1.00 90.38 91 ASN A CA 1
ATOM 692 C C . ASN A 1 91 ? -2.442 -12.988 -3.224 1.00 90.38 91 ASN A C 1
ATOM 694 O O . ASN A 1 91 ? -1.288 -12.724 -2.887 1.00 90.38 91 ASN A O 1
ATOM 698 N N . GLY A 1 92 ? -3.282 -13.621 -2.395 1.00 95.00 92 GLY A N 1
ATOM 699 C CA . GLY A 1 92 ? -2.933 -13.994 -1.023 1.00 95.00 92 GLY A CA 1
ATOM 700 C C . GLY A 1 92 ? -2.877 -12.802 -0.064 1.00 95.00 92 GLY A C 1
ATOM 701 O O . GLY A 1 92 ? -2.102 -12.839 0.896 1.00 95.00 92 GLY A O 1
ATOM 702 N N . ASN A 1 93 ? -3.649 -11.748 -0.346 1.00 96.94 93 ASN A N 1
ATOM 703 C CA . ASN A 1 9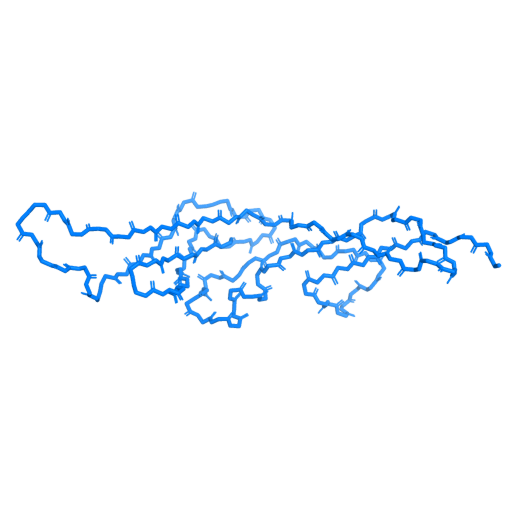3 ? -3.850 -10.616 0.556 1.00 96.94 93 ASN A CA 1
ATOM 704 C C . ASN A 1 93 ? -4.714 -10.995 1.772 1.00 96.94 93 ASN A C 1
ATOM 706 O O . ASN A 1 93 ? -5.489 -11.956 1.711 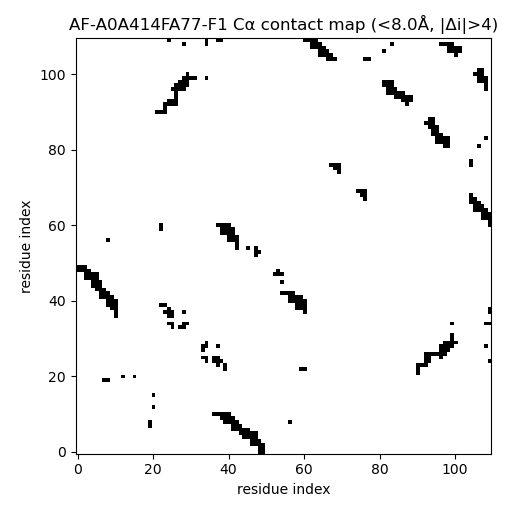1.00 96.94 93 ASN A O 1
ATOM 710 N N . PRO A 1 94 ? -4.584 -10.264 2.893 1.00 97.38 94 PRO A N 1
ATOM 711 C CA . PRO A 1 94 ? -5.365 -10.537 4.090 1.00 97.38 94 PRO A CA 1
ATOM 712 C C . PRO A 1 94 ? -6.824 -10.090 3.922 1.00 97.38 94 PRO A C 1
ATOM 714 O O . PRO A 1 94 ? -7.120 -9.048 3.342 1.00 97.38 94 PRO A O 1
ATOM 717 N N . THR A 1 95 ? -7.763 -10.846 4.497 1.00 97.75 95 THR A N 1
ATOM 718 C CA . THR A 1 95 ? -9.194 -10.481 4.493 1.00 97.75 95 THR A CA 1
ATOM 719 C C . THR A 1 95 ? -9.558 -9.473 5.586 1.00 97.75 95 THR A C 1
ATOM 721 O O . THR A 1 95 ? -10.709 -9.035 5.667 1.00 97.75 95 THR A O 1
ATOM 724 N N . ALA A 1 96 ? -8.606 -9.147 6.462 1.00 97.75 96 ALA A N 1
ATOM 725 C CA . ALA A 1 96 ? -8.734 -8.151 7.511 1.00 97.75 96 ALA A CA 1
ATOM 726 C C . ALA A 1 96 ? -7.420 -7.380 7.680 1.00 97.75 96 ALA A C 1
ATOM 728 O O . ALA A 1 96 ? -6.353 -7.961 7.537 1.00 97.75 96 ALA A O 1
ATOM 729 N N . ILE A 1 97 ? -7.495 -6.088 7.996 1.00 98.06 97 ILE A N 1
ATOM 730 C CA . ILE A 1 97 ? -6.322 -5.231 8.194 1.00 98.06 97 ILE A CA 1
ATOM 731 C C . ILE A 1 97 ? -6.476 -4.451 9.494 1.00 98.06 97 ILE A C 1
ATOM 733 O O . ILE A 1 97 ? -7.500 -3.794 9.716 1.00 98.06 97 ILE A O 1
ATOM 737 N N . LYS A 1 98 ? -5.444 -4.491 10.342 1.00 97.75 98 LYS A N 1
ATOM 738 C CA . LYS A 1 98 ? -5.307 -3.564 11.470 1.00 97.75 98 LYS A CA 1
ATOM 739 C C . LYS A 1 98 ? -4.729 -2.253 10.961 1.00 97.75 98 LYS A C 1
ATOM 741 O O . LYS A 1 98 ? -3.657 -2.239 10.367 1.00 97.75 98 LYS A O 1
ATOM 746 N N . THR A 1 99 ? -5.442 -1.160 11.196 1.00 97.25 99 THR A N 1
ATOM 747 C CA . THR A 1 99 ? -5.096 0.150 10.638 1.00 97.25 99 THR A CA 1
ATOM 748 C C . THR A 1 99 ? -3.913 0.802 11.353 1.00 97.25 99 THR A C 1
ATOM 750 O O . THR A 1 99 ? -3.778 0.683 12.574 1.00 97.25 99 THR A O 1
ATOM 753 N N . TYR A 1 100 ? -3.151 1.602 10.618 1.00 97.06 100 TYR A N 1
ATOM 754 C CA . TYR A 1 100 ? -2.168 2.538 11.148 1.00 97.06 100 TYR A CA 1
ATOM 755 C C . TYR A 1 100 ? -2.863 3.729 11.830 1.00 97.06 100 TYR A C 1
ATOM 757 O O . TYR A 1 100 ? -3.754 4.333 11.239 1.00 97.06 100 TYR A O 1
ATOM 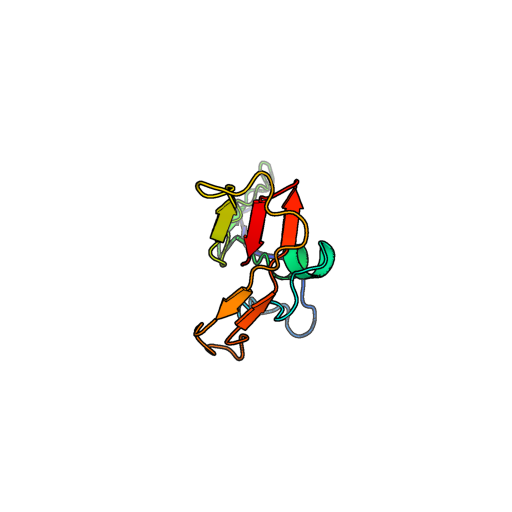765 N N . ASN A 1 101 ? -2.471 4.107 13.054 1.00 96.12 101 ASN A N 1
ATOM 766 C CA . ASN A 1 101 ? -2.899 5.386 13.642 1.00 96.12 101 ASN A CA 1
ATOM 767 C C . ASN A 1 101 ? -1.974 6.494 13.122 1.00 96.12 101 ASN A C 1
ATOM 769 O O . ASN A 1 101 ? -0.840 6.628 13.584 1.00 96.12 101 ASN A O 1
ATOM 773 N N . ALA A 1 102 ? -2.459 7.263 12.147 1.00 92.88 102 ALA A N 1
ATOM 774 C CA . ALA A 1 102 ? -1.676 8.313 11.505 1.00 92.88 102 ALA A CA 1
ATOM 775 C C . ALA A 1 102 ? -1.500 9.528 12.421 1.00 92.88 102 ALA A C 1
ATOM 777 O O . ALA A 1 102 ? -0.416 10.102 12.510 1.00 92.88 102 ALA A O 1
ATOM 778 N N . SER A 1 103 ? -2.572 9.927 13.109 1.00 93.50 103 SER A N 1
ATOM 779 C CA . SER A 1 103 ? -2.518 10.939 14.164 1.00 93.50 103 SER A CA 1
ATOM 780 C C . SER A 1 103 ? -3.834 10.993 14.933 1.00 93.50 103 SER A C 1
ATOM 782 O O . SER A 1 103 ? -4.906 10.960 14.334 1.00 93.50 103 SER A O 1
ATOM 784 N N . GLY A 1 104 ? -3.774 11.142 16.259 1.00 92.56 104 GLY A N 1
ATOM 785 C CA . GLY A 1 104 ? -4.959 11.342 17.097 1.00 92.56 104 GLY A CA 1
ATOM 786 C C . GLY A 1 104 ? -6.043 10.286 16.853 1.00 92.56 104 GLY A C 1
ATOM 787 O O . GLY A 1 104 ? -5.873 9.119 17.206 1.00 92.56 104 GLY A O 1
ATOM 788 N N . ASN A 1 105 ? -7.153 10.715 16.247 1.00 95.56 105 ASN A N 1
ATOM 789 C CA . ASN A 1 105 ? -8.317 9.879 15.938 1.00 95.56 105 ASN A CA 1
ATOM 790 C C . ASN A 1 105 ? -8.385 9.435 14.465 1.00 95.56 105 ASN A C 1
ATOM 792 O O . ASN A 1 105 ? -9.394 8.864 14.049 1.00 95.56 105 ASN A O 1
ATOM 796 N N . THR A 1 106 ? -7.347 9.726 13.681 1.00 96.38 106 THR A N 1
ATOM 797 C CA . THR A 1 106 ? -7.244 9.386 12.264 1.00 96.38 106 THR A CA 1
ATOM 798 C C . THR A 1 106 ? -6.475 8.084 12.078 1.00 96.38 106 THR A C 1
ATOM 800 O O . THR A 1 106 ? -5.335 7.942 12.529 1.00 96.38 106 THR A O 1
ATOM 803 N N . TYR A 1 107 ? -7.104 7.155 11.368 1.00 97.44 107 TYR A N 1
ATOM 804 C CA . TYR A 1 107 ? -6.594 5.829 11.061 1.00 97.44 107 TYR A CA 1
ATOM 805 C C . TYR A 1 107 ? -6.540 5.608 9.559 1.00 97.44 107 TYR A C 1
ATOM 807 O O . TYR A 1 107 ? -7.390 6.108 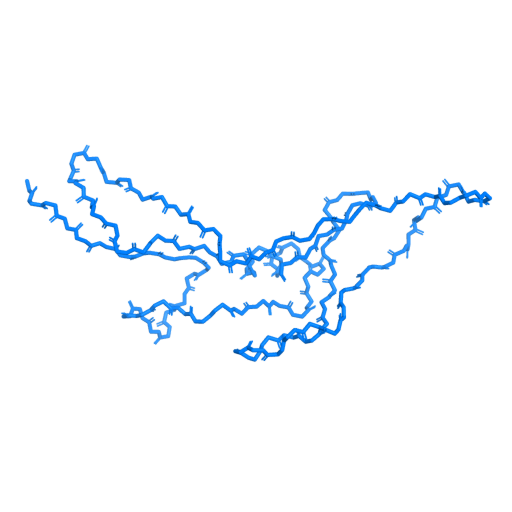8.821 1.00 97.44 107 TYR A O 1
ATOM 815 N N . GLU A 1 108 ? -5.562 4.829 9.117 1.00 97.44 108 GLU A N 1
ATOM 816 C CA . GLU A 1 108 ? -5.332 4.561 7.705 1.00 97.44 108 GLU A CA 1
ATOM 817 C C . GLU A 1 108 ? -5.032 3.091 7.433 1.00 97.44 108 GLU A C 1
ATOM 819 O O . GLU A 1 108 ? -4.484 2.383 8.278 1.00 97.44 108 GLU A O 1
ATOM 824 N N . ALA A 1 109 ? -5.403 2.641 6.240 1.00 97.44 109 ALA A N 1
ATOM 825 C CA . ALA A 1 109 ? -5.052 1.328 5.717 1.00 97.44 109 ALA A CA 1
ATOM 826 C C . ALA A 1 109 ? -4.940 1.360 4.190 1.00 97.44 109 ALA A C 1
ATOM 828 O O . ALA A 1 109 ? -5.555 2.215 3.536 1.00 97.44 109 ALA A O 1
ATOM 829 N N . LEU A 1 110 ? -4.156 0.417 3.669 1.00 95.19 110 LEU A N 1
ATOM 830 C CA . LEU A 1 110 ? -3.900 0.155 2.251 1.00 95.19 110 LEU A CA 1
ATOM 831 C C . LEU A 1 110 ? -4.392 -1.230 1.840 1.00 95.19 110 LEU A C 1
ATOM 833 O O . LEU A 1 110 ? -4.268 -2.134 2.698 1.00 95.19 110 LEU A O 1
#

Radius of gyration: 18.47 Å; Cα contacts (8 Å, |Δi|>4): 192; chains: 1; bounding box: 46×29×53 Å

Foldseek 3Di:
DDWDWDKDKPPDDPPDPPDDDDQEADQEPQDVVSQVNNFIKMQHRDTADPVGGDTDIDTPDDKDKDADDDDPPDPAPPPDWDKQACDDCPPNYDRMHGWHCPDGRMTMHD

pLDDT: mean 94.88, std 2.49, range [85.0, 98.06]

InterPro domains:
  IPR025049 Fimbrillin-like 1 [PF13149] (3-96)

Mean predicted aligned error: 3.69 Å

Solvent-accessible surface area (backbone atoms only — not comparable to full-atom values): 6714 Å² total; per-residue (Å²): 120,82,66,46,73,46,66,53,64,36,65,84,62,82,92,52,80,89,53,83,79,81,78,57,43,51,43,62,14,58,44,71,67,38,40,58,59,25,53,33,31,38,25,75,72,41,76,28,36,79,95,55,75,68,81,70,72,42,73,77,52,64,78,49,79,46,76,67,73,54,53,94,97,45,92,63,64,83,89,69,84,64,68,52,66,85,47,68,50,66,86,76,24,49,40,44,33,38,35,21,70,78,52,96,53,30,33,34,45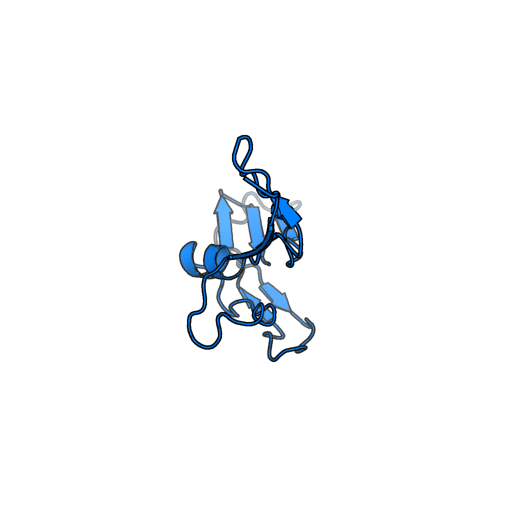,92

Organism: NCBI:txid47678